Protein AF-A0A536VT59-F1 (afdb_monomer_lite)

Foldseek 3Di:
DDDDDDDDDDDPPDDDDDDDPVVVVVVVVVVVVVVVVVVVVVVVVVVVVVVVVVVVVVVVVVVVVVVVVVVVVVCPLPPDPDDLVVADADPDDQQPPDPDPVSVSNCSVPPDDDDDPPDDDRPPPD

Sequence (126 aa):
MTAHPPLRTPMRLRAPRGFTLIELMVGITLGLIVLAVVTTAFVNVSSNRRDMERTGRQIENGRFAMQLLADDIVNTGYFGEFDPRDVGPPATKPDPCSTTVADMKNMVMMHVQGYAAGSVKPSCIS

Structure (mmCIF, N/CA/C/O backbone):
data_AF-A0A536VT59-F1
#
_entry.id   AF-A0A536VT59-F1
#
loop_
_atom_site.group_PDB
_atom_site.id
_atom_site.type_symbol
_atom_site.label_atom_id
_atom_site.label_alt_id
_atom_site.label_comp_id
_atom_site.label_asym_id
_atom_site.label_entity_id
_atom_site.label_seq_id
_atom_site.pdbx_PDB_ins_code
_atom_site.Cartn_x
_atom_site.Cartn_y
_atom_site.Cartn_z
_atom_site.occupancy
_atom_site.B_iso_or_equiv
_atom_site.auth_seq_id
_atom_site.auth_comp_id
_atom_site.auth_asym_id
_atom_site.auth_atom_id
_atom_site.pdbx_PDB_model_num
ATOM 1 N N . MET A 1 1 ? -33.537 50.526 73.710 1.00 48.72 1 MET A N 1
ATOM 2 C CA . MET A 1 1 ? -33.021 49.812 72.521 1.00 48.72 1 MET A CA 1
ATOM 3 C C . MET A 1 1 ? -32.498 48.455 72.973 1.00 48.72 1 MET A C 1
ATOM 5 O O . MET A 1 1 ? -31.367 48.370 73.422 1.00 48.72 1 MET A O 1
ATOM 9 N N . THR A 1 2 ? -33.330 47.414 72.949 1.00 57.44 2 THR A N 1
ATOM 10 C CA . THR A 1 2 ? -32.932 46.042 73.314 1.00 57.44 2 THR A CA 1
ATOM 11 C C . THR A 1 2 ? -33.170 45.152 72.102 1.00 57.44 2 THR A C 1
ATOM 13 O O . THR A 1 2 ? -34.314 44.873 71.753 1.00 57.44 2 THR A O 1
ATOM 16 N N . ALA A 1 3 ? -32.094 44.778 71.412 1.00 62.69 3 ALA A N 1
ATOM 17 C CA . ALA A 1 3 ? -32.144 43.863 70.279 1.00 62.69 3 ALA A CA 1
ATOM 18 C C . ALA A 1 3 ? -32.297 42.418 70.785 1.00 62.69 3 ALA A C 1
ATOM 20 O O . ALA A 1 3 ? -31.517 41.971 71.626 1.00 62.69 3 ALA A O 1
ATOM 21 N N . HIS A 1 4 ? -33.298 41.691 70.284 1.00 66.12 4 HIS A N 1
ATOM 22 C CA . HIS A 1 4 ? -33.441 40.251 70.509 1.00 66.12 4 HIS A CA 1
ATOM 23 C C . HIS A 1 4 ? -32.577 39.457 69.514 1.00 66.12 4 HIS A C 1
ATOM 25 O O . HIS A 1 4 ? -32.559 39.795 68.329 1.00 66.12 4 HIS A O 1
ATOM 31 N N . PRO A 1 5 ? -31.876 38.397 69.958 1.00 76.44 5 PRO A N 1
ATOM 32 C CA . PRO A 1 5 ? -31.089 37.551 69.069 1.00 76.44 5 PRO A CA 1
ATOM 33 C C . PRO A 1 5 ? -31.994 36.588 68.274 1.00 76.44 5 PRO A C 1
ATOM 35 O O . PRO A 1 5 ? -33.002 36.118 68.808 1.00 76.44 5 PRO A O 1
ATOM 38 N N . PRO A 1 6 ? -31.648 36.237 67.020 1.00 72.31 6 PRO A N 1
ATOM 39 C CA . PRO A 1 6 ? -32.381 35.225 66.271 1.00 72.31 6 PRO A CA 1
ATOM 40 C C . PRO A 1 6 ? -32.041 33.819 66.785 1.00 72.31 6 PRO A C 1
ATOM 42 O O . PRO A 1 6 ? -30.875 33.429 66.880 1.00 72.31 6 PRO A O 1
ATOM 45 N N . LEU A 1 7 ? -33.076 33.034 67.083 1.00 75.81 7 LEU A N 1
ATOM 46 C CA . LEU A 1 7 ? -32.963 31.612 67.403 1.00 75.81 7 LEU A CA 1
ATOM 47 C C . LEU A 1 7 ? -32.463 30.844 66.170 1.00 75.81 7 LEU A C 1
ATOM 49 O O . LEU A 1 7 ? -33.178 30.691 65.181 1.00 75.81 7 LEU A O 1
ATOM 53 N N . ARG A 1 8 ? -31.229 30.333 66.233 1.00 72.69 8 ARG A N 1
ATOM 54 C CA . ARG A 1 8 ? -30.709 29.357 65.268 1.00 72.69 8 ARG A CA 1
ATOM 55 C C . ARG A 1 8 ? -31.399 28.015 65.496 1.00 72.69 8 ARG A C 1
ATOM 57 O O . ARG A 1 8 ? -31.088 27.303 66.447 1.00 72.69 8 ARG A O 1
ATOM 64 N N . THR A 1 9 ? -32.311 27.650 64.603 1.00 76.25 9 THR A N 1
ATOM 65 C CA . THR A 1 9 ? -32.852 26.291 64.531 1.00 76.25 9 THR A CA 1
ATOM 66 C C . THR A 1 9 ? -31.735 25.298 64.196 1.00 76.25 9 THR A C 1
ATOM 68 O O . THR A 1 9 ? -31.026 25.499 63.205 1.00 76.25 9 THR A O 1
ATOM 71 N N . PRO A 1 10 ? -31.559 24.220 64.981 1.00 71.69 10 PRO A N 1
ATOM 72 C CA . PRO A 1 10 ? -30.556 23.210 64.690 1.00 71.69 10 PRO A CA 1
ATOM 73 C C . PRO A 1 10 ? -30.956 22.449 63.425 1.00 71.69 10 PRO A C 1
ATOM 75 O O . PRO A 1 10 ? -31.997 21.793 63.366 1.00 71.69 10 PRO A O 1
ATOM 78 N N . MET A 1 11 ? -30.110 22.524 62.402 1.00 75.44 11 MET A N 1
ATOM 79 C CA . MET A 1 11 ? -30.238 21.696 61.211 1.00 75.44 11 MET A CA 1
ATOM 80 C C . MET A 1 11 ? -29.933 20.252 61.632 1.00 75.44 11 MET A C 1
ATOM 82 O O . MET A 1 11 ? -28.785 19.904 61.904 1.00 75.44 11 MET A O 1
ATOM 86 N N . ARG A 1 12 ? -30.967 19.412 61.769 1.00 73.94 12 ARG A N 1
ATOM 87 C CA . ARG A 1 12 ? -30.793 17.973 62.009 1.00 73.94 12 ARG A CA 1
ATOM 88 C C . ARG A 1 12 ? -30.088 17.374 60.794 1.00 73.94 12 ARG A C 1
ATOM 90 O O . ARG A 1 12 ? -30.727 17.088 59.785 1.00 73.94 12 ARG A O 1
ATOM 97 N N . LEU A 1 13 ? -28.782 17.161 60.904 1.00 72.81 13 LEU A N 1
ATOM 98 C CA . LEU A 1 13 ? -28.045 16.314 59.976 1.00 72.81 13 LEU A CA 1
ATOM 99 C C . LEU A 1 13 ? -28.583 14.890 60.139 1.00 72.81 13 LEU A C 1
ATOM 101 O O . LEU A 1 13 ? -28.359 14.225 61.151 1.00 72.81 13 LEU A O 1
ATOM 105 N N . ARG A 1 14 ? -29.390 14.452 59.172 1.00 78.44 14 ARG A N 1
ATOM 106 C CA . ARG A 1 14 ? -29.867 13.071 59.101 1.00 78.44 14 ARG A CA 1
ATOM 107 C C . ARG A 1 14 ? -28.659 12.183 58.822 1.00 78.44 14 ARG A C 1
ATOM 109 O O . ARG A 1 14 ? -27.968 12.393 57.829 1.00 78.44 14 ARG A O 1
ATOM 116 N N . ALA A 1 15 ? -28.426 11.197 59.685 1.00 79.00 15 ALA A N 1
ATOM 117 C CA . ALA A 1 15 ? -27.431 10.170 59.417 1.00 79.00 15 ALA A CA 1
ATOM 118 C C . ALA A 1 15 ? -27.789 9.444 58.103 1.00 79.00 15 ALA A C 1
ATOM 120 O O . ALA A 1 15 ? -28.975 9.146 57.890 1.00 79.00 15 ALA A O 1
ATOM 121 N N . PRO A 1 16 ? -26.809 9.170 57.224 1.00 77.69 16 PRO A N 1
ATOM 122 C CA . PRO A 1 16 ? -27.041 8.388 56.017 1.00 77.69 16 PRO A CA 1
ATOM 123 C C . PRO A 1 16 ? -27.639 7.029 56.387 1.00 77.69 16 PRO A C 1
ATOM 125 O O . PRO A 1 16 ? -27.163 6.363 57.308 1.00 77.69 16 PRO A O 1
ATOM 128 N N . ARG A 1 17 ? -28.704 6.619 55.693 1.00 80.75 17 ARG A N 1
ATOM 129 C CA . ARG A 1 17 ? -29.232 5.254 55.823 1.00 80.75 17 ARG A CA 1
ATOM 130 C C . ARG A 1 17 ? -28.311 4.317 55.035 1.00 80.75 17 ARG A C 1
ATOM 132 O O . ARG A 1 17 ? -27.795 4.715 53.995 1.00 80.75 17 ARG A O 1
ATOM 139 N N . GLY A 1 18 ? -28.088 3.105 55.545 1.00 82.50 18 GLY A N 1
ATOM 140 C CA . GLY A 1 18 ? -27.326 2.078 54.830 1.00 82.50 18 GLY A CA 1
ATOM 141 C C . GLY A 1 18 ? -28.015 1.653 53.529 1.00 82.50 18 GLY A C 1
ATOM 142 O O . GLY A 1 18 ? -29.228 1.810 53.394 1.00 82.50 18 GLY A O 1
ATOM 143 N N . PHE A 1 19 ? -27.236 1.117 52.591 1.00 85.00 19 PHE A N 1
ATOM 144 C CA . PHE A 1 19 ? -27.734 0.612 51.312 1.00 85.00 19 PHE A CA 1
ATOM 145 C C . PHE A 1 19 ? -28.375 -0.763 51.459 1.00 85.00 19 PHE A C 1
ATOM 147 O O . PHE A 1 19 ? -27.949 -1.592 52.266 1.00 85.00 19 PHE A O 1
ATOM 154 N N . THR A 1 20 ? -29.384 -1.019 50.637 1.00 91.88 20 THR A N 1
ATOM 155 C CA . THR A 1 20 ? -29.968 -2.352 50.505 1.00 91.88 20 THR A CA 1
ATOM 156 C C . THR A 1 20 ? -29.080 -3.252 49.638 1.00 91.88 20 THR A C 1
ATOM 158 O O . THR A 1 20 ? -28.349 -2.786 48.763 1.00 91.88 20 THR A O 1
ATOM 161 N N . LEU A 1 21 ? -29.160 -4.570 49.848 1.00 94.06 21 LEU A N 1
ATOM 162 C CA . LEU A 1 21 ? -28.428 -5.553 49.036 1.00 94.06 21 LEU A CA 1
ATOM 163 C C . LEU A 1 21 ? -28.803 -5.416 47.547 1.00 94.06 21 LEU A C 1
ATOM 165 O O . LEU A 1 21 ? -27.937 -5.461 46.678 1.00 94.06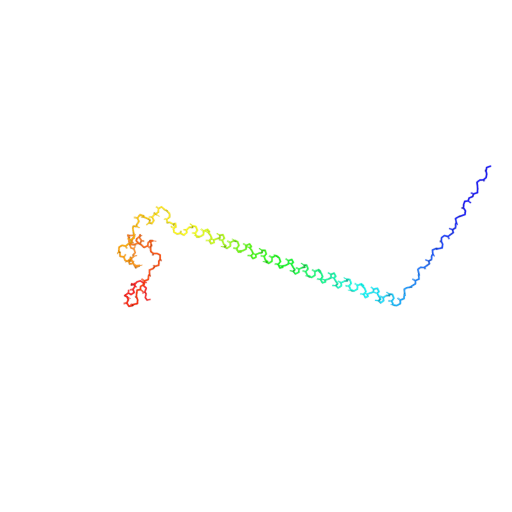 21 LEU A O 1
ATOM 169 N N . ILE A 1 22 ? -30.081 -5.141 47.262 1.00 95.25 22 ILE A N 1
ATOM 170 C CA . ILE A 1 22 ? -30.579 -4.927 45.900 1.00 95.25 22 ILE A CA 1
ATOM 171 C C . ILE A 1 22 ? -30.032 -3.642 45.258 1.00 95.25 22 ILE A C 1
ATOM 173 O O . ILE A 1 22 ? -29.655 -3.682 44.090 1.00 95.25 22 ILE A O 1
ATOM 177 N N . GLU A 1 23 ? -29.899 -2.531 45.995 1.00 94.94 23 GLU A N 1
ATOM 178 C CA . GLU A 1 23 ? -29.259 -1.310 45.471 1.00 94.94 23 GLU A CA 1
ATOM 179 C C . GLU A 1 23 ? -27.800 -1.556 45.088 1.00 94.94 23 GLU A C 1
ATOM 181 O O . GLU A 1 23 ? -27.347 -1.071 44.053 1.00 94.94 23 GLU A O 1
ATOM 186 N N . LEU A 1 24 ? -27.072 -2.350 45.879 1.00 94.12 24 LEU A N 1
ATOM 187 C CA . LEU A 1 24 ? -25.683 -2.690 45.578 1.00 94.12 24 LEU A CA 1
ATOM 188 C C . LEU A 1 24 ? -25.568 -3.597 44.342 1.00 94.12 24 LEU A C 1
ATOM 190 O O . LEU A 1 24 ? -24.704 -3.373 43.495 1.00 94.12 24 LEU A O 1
ATOM 194 N N . MET A 1 25 ? -26.466 -4.574 44.188 1.00 96.88 25 MET A N 1
ATOM 195 C CA . MET A 1 25 ? -26.513 -5.421 42.988 1.00 96.88 25 MET A CA 1
ATOM 196 C C . MET A 1 25 ? -26.812 -4.598 41.730 1.00 96.88 25 MET A C 1
ATOM 198 O O . MET A 1 25 ? -26.120 -4.734 40.719 1.00 96.88 25 MET A O 1
ATOM 202 N N . VAL A 1 26 ? -27.805 -3.706 41.791 1.00 96.56 26 VAL A N 1
ATOM 203 C CA . VAL A 1 26 ? -28.154 -2.828 40.664 1.00 96.56 26 VAL A CA 1
ATOM 204 C C . VAL A 1 26 ? -27.014 -1.847 40.359 1.00 96.56 26 VAL A C 1
ATOM 206 O O . VAL A 1 26 ? -26.662 -1.653 39.199 1.00 96.56 26 VAL A O 1
ATOM 209 N N . GLY A 1 27 ? -26.362 -1.285 41.379 1.00 97.19 27 GLY A N 1
ATOM 210 C CA . GLY A 1 27 ? -25.225 -0.381 41.196 1.00 97.19 27 GLY A CA 1
ATOM 211 C C . GLY A 1 27 ? -24.033 -1.044 40.498 1.00 97.19 27 GLY A C 1
ATOM 212 O O . GLY A 1 27 ? -23.501 -0.496 39.532 1.00 97.19 27 GLY A O 1
ATOM 213 N N . ILE A 1 28 ? -23.640 -2.246 40.936 1.00 97.00 28 ILE A N 1
ATOM 214 C CA . ILE A 1 28 ? -22.522 -2.986 40.327 1.00 97.00 28 ILE A CA 1
ATOM 215 C C . ILE A 1 28 ? -22.864 -3.409 38.899 1.00 97.00 28 ILE A C 1
ATOM 217 O O . ILE A 1 28 ? -22.033 -3.265 38.005 1.00 97.00 28 ILE A O 1
ATOM 221 N N . THR A 1 29 ? -24.080 -3.903 38.660 1.00 97.75 29 THR A N 1
ATOM 222 C CA . THR A 1 29 ? -24.493 -4.330 37.313 1.00 97.75 29 THR A CA 1
ATOM 223 C C . THR A 1 29 ? -24.483 -3.166 36.323 1.00 97.75 29 THR A C 1
ATOM 225 O O . THR A 1 29 ? -23.902 -3.302 35.248 1.00 97.75 29 THR A O 1
ATOM 228 N N . LEU A 1 30 ? -25.015 -1.997 36.695 1.00 98.12 30 LEU A N 1
ATOM 229 C CA . LEU A 1 30 ? -24.937 -0.793 35.860 1.00 98.12 30 LEU A CA 1
ATOM 230 C C . LEU A 1 30 ? -23.490 -0.330 35.646 1.00 98.12 30 LEU A C 1
ATOM 232 O O . LEU A 1 30 ? -23.117 0.012 34.524 1.00 98.12 30 LEU A O 1
ATOM 236 N N . GLY A 1 31 ? -22.655 -0.375 36.689 1.00 98.31 31 GLY A N 1
ATOM 237 C CA . GLY A 1 31 ? -21.231 -0.052 36.582 1.00 98.31 31 GLY A CA 1
ATOM 238 C C . GLY A 1 31 ? -20.491 -0.956 35.591 1.00 98.31 31 GLY A C 1
ATOM 239 O O . GLY A 1 31 ? -19.735 -0.466 34.752 1.00 98.31 31 GLY A O 1
ATOM 240 N N . LEU A 1 32 ? -20.754 -2.265 35.630 1.00 98.31 32 LEU A N 1
ATOM 241 C CA . LEU A 1 32 ? -20.171 -3.233 34.699 1.00 98.31 32 LEU A CA 1
ATOM 242 C C . LEU A 1 32 ? -20.647 -3.018 33.260 1.00 98.31 32 LEU A C 1
ATOM 244 O O . LEU A 1 32 ? -19.840 -3.124 32.339 1.00 98.31 32 LEU A O 1
ATOM 248 N N . ILE A 1 33 ? -21.923 -2.675 33.056 1.00 98.50 33 ILE A N 1
ATOM 249 C CA . ILE A 1 33 ? -22.460 -2.363 31.723 1.00 98.50 33 ILE A CA 1
ATOM 250 C C . ILE A 1 33 ? -21.729 -1.158 31.124 1.00 98.50 33 ILE A C 1
ATOM 252 O O . ILE A 1 33 ? -21.253 -1.228 29.991 1.00 98.50 33 ILE A O 1
ATOM 256 N N . VAL A 1 34 ? -21.589 -0.069 31.885 1.00 98.56 34 VAL A N 1
ATOM 257 C CA . VAL A 1 34 ? -20.879 1.133 31.419 1.00 98.56 34 VAL A CA 1
ATOM 258 C C . VAL A 1 34 ? -19.420 0.812 31.097 1.00 98.56 34 VAL A C 1
ATOM 260 O O . VAL A 1 34 ? -18.929 1.201 30.036 1.00 98.56 34 VAL A O 1
ATOM 263 N N . LEU A 1 35 ? -18.739 0.063 31.970 1.00 98.50 35 LEU A N 1
ATOM 264 C CA . LEU A 1 35 ? -17.359 -0.356 31.738 1.00 98.50 35 LEU A CA 1
ATOM 265 C C . LEU A 1 35 ? -17.236 -1.162 30.436 1.00 98.50 35 LEU A C 1
ATOM 267 O O . LEU A 1 35 ? -16.386 -0.852 29.607 1.00 98.50 35 LEU A O 1
ATOM 271 N N . ALA A 1 36 ? -18.117 -2.143 30.219 1.00 98.38 36 ALA A N 1
ATOM 272 C CA . ALA A 1 36 ? -18.108 -2.978 29.021 1.00 98.38 36 ALA A CA 1
ATOM 273 C C . ALA A 1 36 ? -18.267 -2.152 27.732 1.00 98.38 36 ALA A C 1
ATOM 275 O O . ALA A 1 36 ? -17.545 -2.380 26.756 1.00 98.38 36 ALA A O 1
ATOM 276 N N . VAL A 1 37 ? -19.160 -1.157 27.738 1.00 98.50 37 VAL A N 1
ATOM 277 C CA . VAL A 1 37 ? -19.365 -0.242 26.602 1.00 98.50 37 VAL A CA 1
ATOM 278 C C . VAL A 1 37 ? -18.113 0.594 26.330 1.00 98.50 37 VAL A C 1
ATOM 280 O O . VAL A 1 37 ? -17.662 0.686 25.189 1.00 98.50 37 VAL A O 1
ATOM 283 N N . VAL A 1 38 ? -17.506 1.180 27.364 1.00 98.56 38 VAL A N 1
ATOM 284 C CA . VAL A 1 38 ? -16.305 2.013 27.190 1.00 98.56 38 VAL A CA 1
ATOM 285 C C . VAL A 1 38 ? -15.115 1.176 26.720 1.00 98.56 38 VAL A C 1
ATOM 287 O O . VAL A 1 38 ? -14.387 1.596 25.820 1.00 98.56 38 VAL A O 1
ATOM 290 N N . THR A 1 39 ? -14.924 -0.024 27.274 1.00 98.50 39 THR A N 1
ATOM 291 C CA . THR A 1 39 ? -13.838 -0.924 26.864 1.00 98.50 39 THR A CA 1
ATOM 292 C C . THR A 1 39 ? -13.986 -1.354 25.408 1.00 98.50 39 THR A C 1
ATOM 294 O O . THR A 1 39 ? -13.015 -1.285 24.656 1.00 98.50 39 THR A O 1
ATOM 297 N N . THR A 1 40 ? -15.185 -1.752 24.978 1.00 98.06 40 THR A N 1
ATOM 298 C CA . THR A 1 40 ? -15.427 -2.129 23.575 1.00 98.06 40 THR A CA 1
ATOM 299 C C . THR A 1 40 ? -15.225 -0.949 22.628 1.00 98.06 40 THR A C 1
ATOM 301 O O . THR A 1 40 ? -14.534 -1.094 21.619 1.00 98.06 40 THR A O 1
ATOM 304 N N . ALA A 1 41 ? -15.724 0.240 22.975 1.00 98.31 41 ALA A N 1
ATOM 305 C CA . ALA A 1 41 ? -15.466 1.453 22.204 1.00 98.31 41 ALA A CA 1
ATOM 306 C C . ALA A 1 41 ? -13.961 1.753 22.089 1.00 98.31 41 ALA A C 1
ATOM 308 O O . ALA A 1 41 ? -13.466 2.030 20.997 1.00 98.31 41 ALA A O 1
ATOM 309 N N . PHE A 1 42 ? -13.212 1.640 23.189 1.00 98.31 42 PHE A N 1
ATOM 310 C CA . PHE A 1 42 ? -11.766 1.856 23.194 1.00 98.31 42 PHE A CA 1
ATOM 311 C C . PHE A 1 42 ? -11.023 0.856 22.298 1.00 98.31 42 PHE A C 1
ATOM 313 O O . PHE A 1 42 ? -10.164 1.260 21.512 1.00 98.31 42 PHE A O 1
ATOM 320 N N . VAL A 1 43 ? -11.369 -0.434 22.375 1.00 98.50 43 VAL A N 1
ATOM 321 C CA . VAL A 1 43 ? -10.779 -1.476 21.519 1.00 98.50 43 VAL A CA 1
ATOM 322 C C . VAL A 1 43 ? -11.054 -1.182 20.044 1.00 98.50 43 VAL A C 1
ATO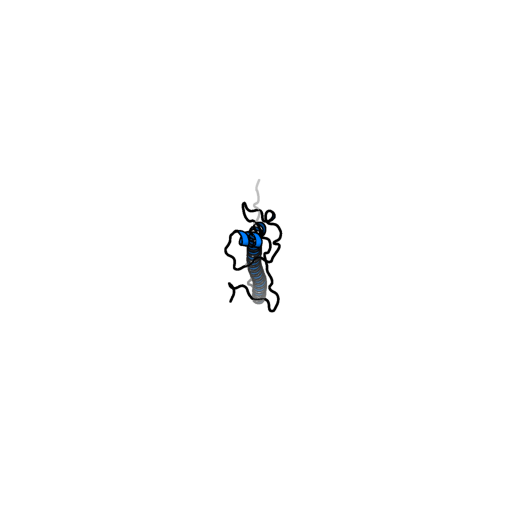M 324 O O . VAL A 1 43 ? -10.121 -1.222 19.245 1.00 98.50 43 VAL A O 1
ATOM 327 N N . ASN A 1 44 ? -12.287 -0.800 19.699 1.00 98.31 44 ASN A N 1
ATOM 328 C CA . ASN A 1 44 ? -12.672 -0.450 18.328 1.00 98.31 44 ASN A CA 1
ATOM 329 C C . ASN A 1 44 ? -11.920 0.780 17.803 1.00 98.31 44 ASN A C 1
ATOM 331 O O . ASN A 1 44 ? -11.473 0.809 16.659 1.00 98.31 44 ASN A O 1
ATOM 335 N N . VAL A 1 45 ? -11.741 1.807 18.636 1.00 98.06 45 VAL A N 1
ATOM 336 C CA . VAL A 1 45 ? -10.945 2.983 18.261 1.00 98.06 45 VAL A CA 1
ATOM 337 C C . VAL A 1 45 ? -9.476 2.602 18.077 1.00 98.06 45 VAL A C 1
ATOM 339 O O . VAL A 1 45 ? -8.831 3.076 17.142 1.00 98.06 45 VAL A O 1
ATOM 342 N N . SER A 1 46 ? -8.936 1.742 18.942 1.00 97.94 46 SER A N 1
ATOM 343 C CA . SER A 1 46 ? -7.550 1.280 18.849 1.00 97.94 46 SER A CA 1
ATOM 344 C C . SER A 1 46 ? -7.295 0.470 17.576 1.00 97.94 46 SER A C 1
ATOM 346 O O . SER A 1 46 ? -6.302 0.723 16.891 1.00 97.94 46 SER A O 1
ATOM 348 N N . SER A 1 47 ? -8.187 -0.461 17.222 1.00 97.94 47 SER A N 1
ATOM 349 C CA . SER A 1 47 ? -8.074 -1.231 15.979 1.00 97.94 47 SER A CA 1
ATOM 350 C C . SER A 1 47 ? -8.196 -0.329 14.755 1.00 97.94 47 SER A C 1
ATOM 352 O O . SER A 1 47 ? -7.315 -0.362 13.900 1.00 97.94 47 SER A O 1
ATOM 354 N N . ASN A 1 48 ? -9.191 0.562 14.728 1.00 97.94 48 ASN A N 1
ATOM 355 C CA . ASN A 1 48 ? -9.382 1.490 13.618 1.00 97.94 48 ASN A CA 1
ATOM 356 C C . ASN A 1 48 ? -8.149 2.381 13.396 1.00 97.94 48 ASN A C 1
ATOM 358 O O . ASN A 1 48 ? -7.700 2.545 12.267 1.00 97.94 48 ASN A O 1
ATOM 362 N N . ARG A 1 49 ? -7.531 2.900 14.469 1.00 97.56 49 ARG A N 1
ATOM 363 C CA . ARG A 1 49 ? -6.278 3.671 14.363 1.00 97.56 49 ARG A CA 1
ATOM 364 C C . ARG A 1 49 ? -5.151 2.858 13.722 1.00 97.56 49 ARG A C 1
ATOM 366 O O . ARG A 1 49 ? -4.480 3.357 12.823 1.00 97.56 49 ARG A O 1
ATOM 373 N N . ARG A 1 50 ? -4.971 1.597 14.135 1.00 97.81 50 ARG A N 1
ATOM 374 C CA . ARG A 1 50 ? -3.949 0.704 13.556 1.00 97.81 50 ARG A CA 1
ATOM 375 C C . ARG A 1 50 ? -4.200 0.436 12.074 1.00 97.81 50 ARG A C 1
ATOM 377 O O . ARG A 1 50 ? -3.248 0.380 11.297 1.00 97.81 50 ARG A O 1
ATOM 384 N N . ASP A 1 51 ? -5.455 0.275 11.678 1.00 97.81 51 ASP A N 1
ATOM 385 C CA . ASP A 1 51 ? -5.814 0.025 10.283 1.00 97.81 51 ASP A CA 1
ATOM 386 C C . ASP A 1 51 ? -5.659 1.280 9.416 1.00 97.81 51 ASP A C 1
ATOM 388 O O . ASP A 1 51 ? -5.152 1.188 8.295 1.00 97.81 51 ASP A O 1
ATOM 392 N N . MET A 1 52 ? -5.963 2.466 9.955 1.00 97.88 52 MET A N 1
ATOM 393 C CA . MET A 1 52 ? -5.667 3.738 9.286 1.00 97.88 52 MET A CA 1
ATOM 394 C C . MET A 1 52 ? -4.162 3.941 9.082 1.00 97.88 52 MET A C 1
ATOM 396 O O . MET A 1 52 ? -3.747 4.314 7.989 1.00 97.88 52 MET A O 1
ATOM 400 N N . GLU A 1 53 ? -3.324 3.638 10.077 1.00 98.06 53 GLU A N 1
ATOM 401 C CA . GLU A 1 53 ? -1.864 3.705 9.925 1.00 98.06 53 GLU A CA 1
ATOM 402 C C . GLU A 1 53 ? -1.340 2.719 8.873 1.00 98.06 53 GLU A C 1
ATOM 404 O O . GLU A 1 53 ? -0.480 3.067 8.062 1.00 98.06 53 GLU A O 1
ATOM 409 N N . ARG A 1 54 ? -1.849 1.480 8.864 1.00 97.75 54 ARG A N 1
ATOM 410 C CA . ARG A 1 54 ? -1.485 0.473 7.853 1.00 97.75 54 ARG A CA 1
ATOM 411 C C . ARG A 1 54 ? -1.855 0.937 6.450 1.00 97.75 54 ARG A C 1
ATOM 413 O O . ARG A 1 54 ? -1.017 0.858 5.555 1.00 97.75 54 ARG A O 1
ATOM 420 N N . THR A 1 55 ? -3.072 1.444 6.284 1.00 98.06 55 THR A N 1
ATOM 421 C CA . THR A 1 55 ? -3.571 1.969 5.007 1.00 98.06 55 THR A CA 1
ATOM 422 C C . THR A 1 55 ? -2.754 3.181 4.566 1.00 98.06 55 THR A C 1
ATOM 424 O O . THR A 1 55 ? -2.331 3.250 3.417 1.00 98.06 55 THR A O 1
ATOM 427 N N . GLY A 1 56 ? -2.440 4.096 5.488 1.00 98.00 56 GLY A N 1
ATOM 428 C CA . GLY A 1 56 ? -1.589 5.253 5.214 1.00 98.00 56 GLY A CA 1
ATOM 429 C C . GLY A 1 56 ? -0.198 4.852 4.718 1.00 98.00 56 GLY A C 1
ATOM 430 O O . GLY A 1 56 ? 0.263 5.371 3.705 1.00 98.00 56 GLY A O 1
ATOM 431 N N . ARG A 1 57 ? 0.438 3.860 5.359 1.00 97.62 57 ARG A N 1
ATOM 432 C CA . ARG A 1 57 ? 1.724 3.314 4.889 1.00 97.62 57 ARG A CA 1
ATOM 433 C C . ARG A 1 57 ? 1.620 2.670 3.506 1.00 97.62 57 ARG A C 1
ATOM 435 O O . ARG A 1 57 ? 2.528 2.829 2.701 1.00 97.62 57 ARG A O 1
ATOM 442 N N . GLN A 1 58 ? 0.537 1.950 3.219 1.00 97.69 58 GLN A N 1
ATOM 443 C CA . GLN A 1 58 ? 0.327 1.353 1.896 1.00 97.69 58 GLN A CA 1
ATOM 444 C C . GLN A 1 58 ? 0.172 2.414 0.804 1.00 97.69 58 GLN A C 1
ATOM 446 O O . GLN A 1 58 ? 0.768 2.268 -0.260 1.00 97.69 58 GLN A O 1
ATOM 451 N N . ILE A 1 59 ? -0.581 3.484 1.072 1.00 98.06 59 ILE A N 1
ATOM 452 C CA . ILE A 1 59 ? -0.756 4.596 0.131 1.00 98.06 59 ILE A CA 1
ATOM 453 C C . ILE A 1 59 ? 0.584 5.276 -0.144 1.00 98.06 59 ILE A C 1
ATOM 455 O O . ILE A 1 59 ? 0.923 5.484 -1.307 1.00 98.06 59 ILE A O 1
ATOM 459 N N . GLU A 1 60 ? 1.364 5.579 0.896 1.00 97.69 60 GLU A N 1
ATOM 460 C CA . GLU A 1 60 ? 2.654 6.246 0.708 1.00 97.69 60 GLU A CA 1
ATOM 461 C C . GLU A 1 60 ? 3.645 5.360 -0.052 1.00 97.69 60 GLU A C 1
ATOM 463 O O . GLU A 1 60 ? 4.268 5.816 -1.008 1.00 97.69 60 GLU A O 1
ATOM 468 N N . ASN A 1 61 ? 3.722 4.070 0.286 1.00 97.94 61 ASN A N 1
ATOM 469 C CA . ASN A 1 61 ? 4.560 3.118 -0.442 1.00 97.94 61 ASN A CA 1
ATOM 470 C C . ASN A 1 61 ? 4.125 2.972 -1.907 1.00 97.94 61 ASN A C 1
ATOM 472 O O . ASN A 1 61 ? 4.972 2.902 -2.793 1.00 97.94 61 ASN A O 1
ATOM 476 N N . GLY A 1 62 ? 2.816 2.938 -2.174 1.00 98.00 62 GLY A N 1
ATOM 477 C CA . GLY A 1 62 ? 2.280 2.887 -3.532 1.00 98.00 62 GLY A CA 1
ATOM 478 C C . GLY A 1 62 ? 2.629 4.144 -4.327 1.00 98.00 62 GLY A C 1
ATOM 479 O O . GLY A 1 62 ? 3.104 4.048 -5.455 1.00 98.00 62 GLY A O 1
ATOM 480 N N . ARG A 1 63 ? 2.467 5.325 -3.722 1.00 97.75 63 ARG A N 1
ATOM 481 C CA . ARG A 1 63 ? 2.822 6.608 -4.338 1.00 97.75 63 ARG A CA 1
ATOM 482 C C . ARG A 1 63 ? 4.319 6.693 -4.633 1.00 97.75 63 ARG A C 1
ATOM 484 O O . ARG A 1 63 ? 4.692 7.111 -5.723 1.00 97.75 63 ARG A O 1
ATOM 491 N N . PHE A 1 64 ? 5.154 6.244 -3.700 1.00 97.88 64 PHE A N 1
ATOM 492 C CA . PHE A 1 64 ? 6.602 6.177 -3.876 1.00 97.88 64 PHE A CA 1
ATOM 493 C C . PHE A 1 64 ? 7.002 5.220 -5.005 1.00 97.88 64 PHE A C 1
ATOM 495 O O . PHE A 1 64 ? 7.776 5.597 -5.880 1.00 97.88 64 PHE A O 1
ATOM 502 N N . ALA A 1 65 ? 6.436 4.010 -5.037 1.00 98.19 65 ALA A N 1
ATOM 503 C CA . ALA A 1 65 ? 6.702 3.047 -6.103 1.00 98.19 65 ALA A CA 1
ATOM 504 C C . ALA A 1 65 ? 6.290 3.593 -7.478 1.00 98.19 65 ALA A C 1
ATOM 506 O O . ALA A 1 65 ? 7.040 3.467 -8.440 1.00 98.19 65 ALA A O 1
ATOM 507 N N . MET A 1 66 ? 5.129 4.247 -7.568 1.00 98.00 66 MET A N 1
ATOM 508 C CA . MET A 1 66 ? 4.678 4.874 -8.811 1.00 98.00 66 MET A CA 1
ATOM 509 C C . MET A 1 66 ? 5.568 6.038 -9.237 1.00 98.00 66 MET A C 1
ATOM 511 O O . MET A 1 66 ? 5.804 6.195 -10.429 1.00 98.00 66 MET A O 1
ATOM 515 N N . GLN A 1 67 ? 6.069 6.839 -8.295 1.00 97.31 67 GLN A N 1
ATOM 516 C CA . GLN A 1 67 ? 7.011 7.912 -8.602 1.00 97.31 67 GLN A CA 1
ATOM 517 C C . GLN A 1 67 ? 8.319 7.352 -9.169 1.00 97.31 67 GLN A C 1
ATOM 519 O O . GLN A 1 67 ? 8.772 7.820 -10.205 1.00 97.31 67 GLN A O 1
ATOM 524 N N . LEU A 1 68 ? 8.867 6.305 -8.549 1.00 97.06 68 LEU A N 1
ATOM 525 C CA . LEU A 1 68 ? 10.074 5.644 -9.041 1.00 97.06 68 LEU A CA 1
ATOM 526 C C . LEU A 1 68 ? 9.880 5.091 -10.462 1.00 97.06 68 LEU A C 1
ATOM 528 O O . LEU A 1 68 ? 10.698 5.331 -11.342 1.00 97.06 68 LEU A O 1
ATOM 532 N N . LEU A 1 69 ? 8.758 4.406 -10.706 1.00 97.31 69 LEU A N 1
ATOM 533 C CA . LEU A 1 69 ? 8.425 3.906 -12.041 1.00 97.31 69 LEU A CA 1
ATOM 534 C C . LEU A 1 69 ? 8.228 5.038 -13.054 1.00 97.31 69 LEU A C 1
ATOM 536 O O . LEU A 1 69 ? 8.608 4.891 -14.211 1.00 97.31 69 LEU A O 1
ATOM 540 N N . ALA A 1 70 ? 7.617 6.152 -12.650 1.00 96.69 70 ALA A N 1
ATOM 541 C CA . ALA A 1 70 ? 7.432 7.305 -13.522 1.00 96.69 70 ALA A CA 1
ATOM 542 C C . ALA A 1 70 ? 8.778 7.929 -13.915 1.00 96.69 70 ALA A C 1
ATOM 544 O O . ALA A 1 70 ? 8.973 8.225 -15.093 1.00 96.69 70 ALA A O 1
ATOM 545 N N . ASP A 1 71 ? 9.703 8.069 -12.964 1.00 95.38 71 ASP A N 1
ATOM 546 C CA . ASP A 1 71 ? 11.052 8.582 -13.216 1.00 95.38 71 ASP A CA 1
ATOM 547 C C . ASP A 1 71 ? 11.815 7.679 -14.204 1.00 95.38 71 ASP A C 1
ATOM 549 O O . ASP A 1 71 ? 12.449 8.177 -15.137 1.00 95.38 71 ASP A O 1
ATOM 553 N N . ASP A 1 72 ? 11.689 6.355 -14.074 1.00 94.12 72 ASP A N 1
ATOM 554 C CA . ASP A 1 72 ? 12.272 5.404 -15.027 1.00 94.12 72 ASP A CA 1
ATOM 555 C C . ASP A 1 72 ? 11.618 5.518 -16.413 1.00 94.12 72 ASP A C 1
ATOM 557 O O . ASP A 1 72 ? 12.321 5.607 -17.420 1.00 94.12 72 ASP A O 1
ATOM 561 N N . ILE A 1 73 ? 10.279 5.567 -16.483 1.00 95.62 73 ILE A N 1
ATOM 562 C CA . ILE A 1 73 ? 9.516 5.667 -17.741 1.00 95.62 73 ILE A CA 1
ATOM 563 C C . ILE A 1 73 ? 9.865 6.945 -18.506 1.00 95.62 73 ILE A C 1
ATOM 565 O O . ILE A 1 73 ? 10.044 6.886 -19.721 1.00 95.62 73 ILE A O 1
ATOM 569 N N . VAL A 1 74 ? 9.992 8.088 -17.828 1.00 93.69 74 VAL A N 1
ATOM 570 C CA . VAL A 1 74 ? 10.362 9.362 -18.473 1.00 93.69 74 VAL A CA 1
ATOM 571 C C . VAL A 1 74 ? 11.735 9.275 -19.144 1.00 93.69 74 VAL A C 1
ATOM 573 O O . VAL A 1 74 ? 11.945 9.892 -20.186 1.00 93.69 74 VAL A O 1
ATOM 576 N N . ASN A 1 75 ? 12.641 8.468 -18.594 1.00 91.12 75 ASN A N 1
ATOM 577 C CA . ASN A 1 75 ? 13.967 8.240 -19.162 1.00 91.12 75 ASN A CA 1
ATOM 578 C C . ASN A 1 75 ? 14.005 7.089 -20.187 1.00 91.12 75 ASN A C 1
ATOM 580 O O . ASN A 1 75 ? 15.042 6.868 -20.817 1.00 91.12 75 ASN A O 1
ATOM 584 N N . THR A 1 76 ? 12.912 6.344 -20.392 1.00 90.25 76 THR A N 1
ATOM 585 C CA . THR A 1 76 ? 12.893 5.277 -21.405 1.00 90.25 76 THR A CA 1
ATOM 586 C C . THR A 1 76 ? 13.062 5.853 -22.809 1.00 90.25 76 THR A C 1
ATOM 588 O O . THR A 1 76 ? 12.404 6.814 -23.199 1.00 90.25 76 THR A O 1
ATOM 591 N N . GLY A 1 77 ? 13.979 5.266 -23.581 1.00 84.31 77 GLY A N 1
ATOM 592 C CA . GLY A 1 77 ? 14.309 5.754 -24.922 1.00 84.31 77 GLY A CA 1
ATOM 593 C C . GLY A 1 77 ? 15.146 7.039 -24.948 1.00 84.31 77 GLY A C 1
ATOM 594 O O . GLY A 1 77 ? 15.346 7.593 -26.027 1.00 84.31 77 GLY A O 1
ATOM 595 N N . TYR A 1 78 ? 15.654 7.512 -23.804 1.00 88.50 78 TYR A N 1
ATOM 596 C CA . TYR A 1 78 ? 16.654 8.576 -23.761 1.00 88.50 78 TYR A CA 1
ATOM 597 C C . TYR A 1 78 ? 18.057 7.996 -23.989 1.00 88.50 78 TYR A C 1
ATOM 599 O O . TYR A 1 78 ? 18.549 7.203 -23.188 1.00 88.50 78 TYR A O 1
ATOM 607 N N . PHE A 1 79 ? 18.720 8.407 -25.073 1.00 87.31 79 PHE A N 1
ATOM 608 C CA . PHE A 1 79 ? 20.058 7.927 -25.450 1.00 87.31 79 PHE A CA 1
ATOM 609 C C . PHE A 1 79 ? 21.165 8.982 -25.258 1.00 87.31 79 PHE A C 1
ATOM 611 O O . PHE A 1 79 ? 22.267 8.845 -25.792 1.00 87.31 79 PHE A O 1
ATOM 618 N N . GLY A 1 80 ? 20.903 10.031 -24.470 1.00 88.62 80 GLY A N 1
ATOM 619 C CA . GLY A 1 80 ? 21.852 11.125 -24.257 1.00 88.62 80 GLY A CA 1
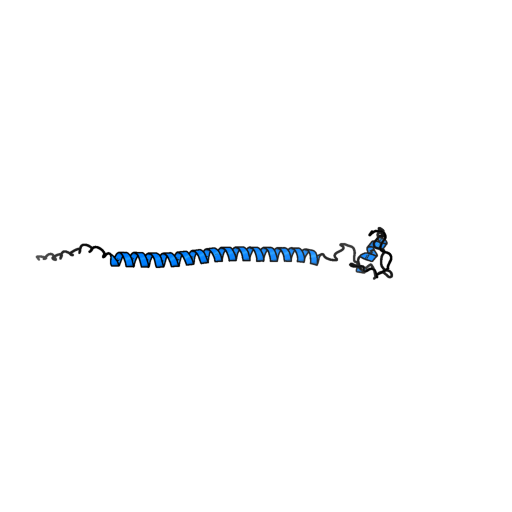ATOM 620 C C . GLY A 1 80 ? 21.987 12.009 -25.496 1.00 88.62 80 GLY A C 1
ATOM 621 O O . GLY A 1 80 ? 20.990 12.504 -26.006 1.00 88.62 80 GLY A O 1
ATOM 622 N N . GLU A 1 81 ? 23.219 12.194 -25.971 1.00 88.81 81 GLU A N 1
ATOM 623 C CA . GLU A 1 81 ? 23.538 13.002 -27.165 1.00 88.81 81 GLU A CA 1
ATOM 624 C C . GLU A 1 81 ? 23.135 12.318 -28.484 1.00 88.81 81 GLU A C 1
ATOM 626 O O . GLU A 1 81 ? 23.131 12.931 -29.546 1.00 88.81 81 GLU A O 1
ATOM 631 N N . PHE A 1 82 ? 22.829 11.022 -28.446 1.00 86.62 82 PHE A N 1
ATOM 632 C CA . PHE A 1 82 ? 22.448 10.272 -29.634 1.00 86.62 82 PHE A CA 1
ATOM 633 C C . PHE A 1 82 ? 20.946 10.418 -29.899 1.00 86.62 82 PHE A C 1
ATOM 635 O O . PHE A 1 82 ? 20.146 10.021 -29.054 1.00 86.62 82 PHE A O 1
ATOM 642 N N . ASP A 1 83 ? 20.562 10.928 -31.074 1.00 87.00 83 ASP A N 1
ATOM 643 C CA . ASP A 1 83 ? 19.173 10.896 -31.542 1.00 87.00 83 ASP A CA 1
ATOM 644 C C . ASP A 1 83 ? 18.941 9.633 -32.395 1.00 87.00 83 ASP A C 1
ATOM 646 O O . ASP A 1 83 ? 19.464 9.523 -33.506 1.00 87.00 83 ASP A O 1
ATOM 650 N N . PRO A 1 84 ? 18.130 8.662 -31.930 1.00 82.50 84 PRO A N 1
ATOM 651 C CA . PRO A 1 84 ? 17.727 7.501 -32.722 1.00 82.50 84 PRO A CA 1
ATOM 652 C C . PRO A 1 84 ? 17.135 7.838 -34.090 1.00 82.50 84 PRO A C 1
ATOM 654 O O . PRO A 1 84 ? 17.185 7.002 -34.988 1.00 82.50 84 PRO A O 1
ATOM 657 N N . ARG A 1 85 ? 16.566 9.040 -34.263 1.00 82.56 85 ARG A N 1
ATOM 658 C CA . ARG A 1 85 ? 16.011 9.506 -35.541 1.00 82.56 85 ARG A CA 1
ATOM 659 C C . ARG A 1 85 ? 17.075 9.747 -36.606 1.00 82.56 85 ARG A C 1
ATOM 661 O O . ARG A 1 85 ? 16.733 9.710 -37.787 1.00 82.56 85 ARG A O 1
ATOM 668 N N . ASP A 1 86 ? 18.332 9.940 -36.212 1.00 85.62 86 ASP A N 1
ATOM 669 C CA . ASP A 1 86 ? 19.455 10.035 -37.150 1.00 85.62 86 ASP A CA 1
ATOM 670 C C . ASP A 1 86 ? 19.722 8.697 -37.854 1.00 85.62 86 ASP A C 1
ATOM 672 O O . ASP A 1 86 ? 20.350 8.654 -38.915 1.00 85.62 86 ASP A O 1
ATOM 676 N N . VAL A 1 87 ? 19.230 7.592 -37.284 1.00 83.12 87 VAL A N 1
ATOM 677 C CA . VAL A 1 87 ? 19.301 6.260 -37.880 1.00 83.12 87 VAL A CA 1
ATOM 678 C C . VAL A 1 87 ? 17.929 5.906 -38.446 1.00 83.12 87 VAL A C 1
ATOM 680 O O . VAL A 1 87 ? 16.958 5.684 -37.723 1.00 83.12 87 VAL A O 1
ATOM 683 N N . GLY A 1 88 ? 17.831 5.872 -39.774 1.00 76.12 88 GLY A N 1
ATOM 684 C CA . GLY A 1 88 ? 16.612 5.445 -40.457 1.00 76.12 88 GLY A CA 1
ATOM 685 C C . GLY A 1 88 ? 16.219 4.000 -40.107 1.00 76.12 88 GLY A C 1
ATOM 686 O O . GLY A 1 88 ? 17.037 3.238 -39.584 1.00 76.12 88 GLY A O 1
ATOM 687 N N . PRO A 1 89 ? 14.975 3.584 -40.410 1.00 77.06 89 PRO A N 1
ATOM 688 C CA . PRO A 1 89 ? 14.558 2.202 -40.208 1.00 77.06 89 PRO A CA 1
ATOM 689 C C . PRO A 1 89 ? 15.512 1.260 -40.962 1.00 77.06 89 PRO A C 1
ATOM 691 O O . PRO A 1 89 ? 15.786 1.492 -42.145 1.00 77.06 89 PRO A O 1
ATOM 694 N N . PRO A 1 90 ? 16.035 0.208 -40.309 1.00 78.56 90 PRO A N 1
ATOM 695 C CA . PRO A 1 90 ? 17.028 -0.649 -40.933 1.00 78.56 90 PRO A CA 1
ATOM 696 C C . PRO A 1 90 ? 16.407 -1.405 -42.116 1.00 78.56 90 PRO A C 1
ATOM 698 O O . PRO A 1 90 ? 15.316 -1.967 -42.011 1.00 78.56 90 PRO A O 1
ATOM 701 N N . ALA A 1 91 ? 17.103 -1.413 -43.257 1.00 81.25 91 ALA A N 1
ATOM 702 C CA . ALA A 1 91 ? 16.631 -2.060 -44.488 1.00 81.25 91 ALA A CA 1
ATOM 703 C C . ALA A 1 91 ? 16.580 -3.595 -44.375 1.00 81.25 91 ALA A C 1
ATOM 705 O O . ALA A 1 91 ? 15.821 -4.259 -45.079 1.00 81.25 91 ALA A O 1
ATOM 706 N N . THR A 1 92 ? 17.383 -4.159 -43.476 1.00 84.12 92 THR A N 1
ATOM 707 C CA . THR A 1 92 ? 17.414 -5.578 -43.129 1.00 84.12 92 THR A CA 1
ATOM 708 C C . THR A 1 92 ? 17.370 -5.721 -41.615 1.00 84.12 92 THR A C 1
ATOM 710 O O . THR A 1 92 ? 17.799 -4.831 -40.884 1.00 84.12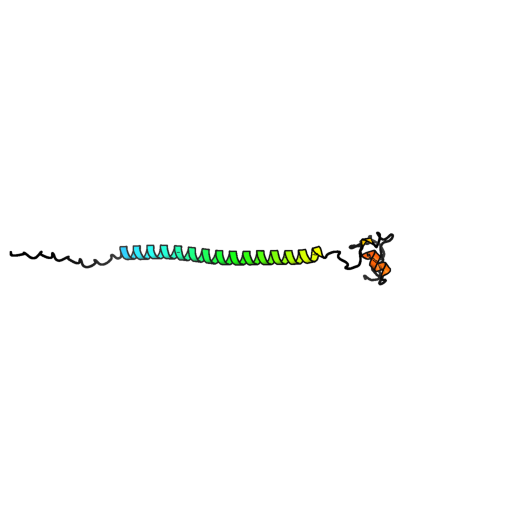 92 THR A O 1
ATOM 713 N N . LYS A 1 93 ? 16.851 -6.849 -41.123 1.00 82.69 93 LYS A N 1
ATOM 714 C CA . LYS A 1 93 ? 16.879 -7.158 -39.692 1.00 82.69 93 LYS A CA 1
ATOM 715 C C . LYS A 1 93 ? 18.341 -7.138 -39.197 1.00 82.69 93 LYS A C 1
ATOM 717 O O . LYS A 1 93 ? 19.130 -7.920 -39.732 1.00 82.69 93 LYS A O 1
ATOM 722 N N . PRO A 1 94 ? 18.704 -6.282 -38.221 1.00 84.50 94 PRO A N 1
ATOM 723 C CA . PRO A 1 94 ? 20.064 -6.240 -37.690 1.00 84.50 94 PRO A CA 1
ATOM 724 C C . PRO A 1 94 ? 20.447 -7.577 -37.049 1.00 84.50 94 PRO A C 1
ATOM 726 O O . PRO A 1 94 ? 19.627 -8.179 -36.354 1.00 84.50 94 PRO A O 1
ATOM 729 N N . ASP A 1 95 ? 21.681 -8.033 -37.261 1.00 84.44 95 ASP A N 1
ATOM 730 C CA . ASP A 1 95 ? 22.201 -9.244 -36.618 1.00 84.44 95 ASP A CA 1
ATOM 731 C C . ASP A 1 95 ? 22.417 -8.992 -35.114 1.00 84.44 95 ASP A C 1
ATOM 733 O O . ASP A 1 95 ? 23.326 -8.237 -34.768 1.00 84.44 95 ASP A O 1
ATOM 737 N N . PRO A 1 96 ? 21.646 -9.616 -34.200 1.00 85.75 96 PRO A N 1
ATOM 738 C CA . PRO A 1 96 ? 21.762 -9.361 -32.763 1.00 85.75 96 PRO A CA 1
ATOM 739 C C . PRO A 1 96 ? 23.081 -9.859 -32.158 1.00 85.75 96 PRO A C 1
ATOM 741 O O . PRO A 1 96 ? 23.361 -9.559 -31.001 1.00 85.75 96 PRO A O 1
ATOM 744 N N . CYS A 1 97 ? 23.865 -10.646 -32.899 1.00 87.31 97 CYS A N 1
ATOM 745 C CA . CYS A 1 97 ? 25.158 -11.145 -32.449 1.00 87.31 97 CYS A CA 1
ATOM 746 C C . CYS A 1 97 ? 26.326 -10.250 -32.876 1.00 87.31 97 CYS A C 1
ATOM 748 O O . CYS A 1 97 ? 27.463 -10.506 -32.471 1.00 87.31 97 CYS A O 1
ATOM 750 N N . SER A 1 98 ? 26.073 -9.210 -33.677 1.00 89.00 98 SER A N 1
ATOM 751 C CA . SER A 1 98 ? 27.112 -8.267 -34.072 1.00 89.00 98 SER A CA 1
ATOM 752 C C . SER A 1 98 ? 27.512 -7.368 -32.904 1.00 89.00 98 SER A C 1
ATOM 754 O O . SER A 1 98 ? 26.673 -6.796 -32.210 1.00 89.00 98 SER A O 1
ATOM 756 N N . THR A 1 99 ? 28.820 -7.212 -32.708 1.00 89.75 99 THR A N 1
ATOM 757 C CA . THR A 1 99 ? 29.414 -6.312 -31.710 1.00 89.75 99 THR A CA 1
ATOM 758 C C . THR A 1 99 ? 29.919 -5.007 -32.325 1.00 89.75 99 THR A C 1
ATOM 760 O O . THR A 1 99 ? 30.577 -4.212 -31.650 1.00 89.75 99 THR A O 1
ATOM 763 N N . THR A 1 100 ? 29.647 -4.763 -33.613 1.00 90.25 100 THR A N 1
ATOM 764 C CA . THR A 1 100 ? 30.079 -3.527 -34.269 1.00 90.25 100 THR A CA 1
ATOM 765 C C . THR A 1 100 ? 29.169 -2.359 -33.886 1.00 90.25 100 THR A C 1
ATOM 767 O O . THR A 1 100 ? 27.946 -2.481 -33.817 1.00 90.25 100 THR A O 1
ATOM 770 N N . VAL A 1 101 ? 29.762 -1.179 -33.685 1.00 86.25 101 VAL A N 1
ATOM 771 C CA . VAL A 1 101 ? 29.009 0.039 -33.335 1.00 86.25 101 VAL A CA 1
ATOM 772 C C . VAL A 1 101 ? 28.035 0.443 -34.451 1.00 86.25 101 VAL A C 1
ATOM 774 O O . VAL A 1 101 ? 26.973 0.994 -34.168 1.00 86.25 101 VAL A O 1
ATOM 777 N N . ALA A 1 102 ? 28.371 0.164 -35.716 1.00 83.50 102 ALA A N 1
ATOM 778 C CA . ALA A 1 102 ? 27.497 0.442 -36.855 1.00 83.50 102 ALA A CA 1
ATOM 779 C C . ALA A 1 102 ? 26.208 -0.394 -36.801 1.00 83.50 102 ALA A C 1
ATOM 781 O O . ALA A 1 102 ? 25.120 0.154 -36.973 1.00 83.50 102 ALA A O 1
ATOM 782 N N . ASP A 1 103 ? 26.314 -1.687 -36.485 1.00 84.88 103 ASP A N 1
ATOM 783 C CA . ASP A 1 103 ? 25.148 -2.565 -36.372 1.00 84.88 103 ASP A CA 1
ATOM 784 C C . ASP A 1 103 ? 24.341 -2.274 -35.104 1.00 84.88 103 ASP A C 1
ATOM 786 O O . ASP A 1 103 ? 23.112 -2.242 -35.160 1.00 84.88 103 ASP A O 1
ATOM 790 N N . MET A 1 104 ? 25.004 -1.968 -33.982 1.00 83.88 104 MET A N 1
ATOM 791 C CA . MET A 1 104 ? 24.326 -1.579 -32.738 1.00 83.88 104 MET A CA 1
ATOM 792 C C . MET A 1 104 ? 23.466 -0.317 -32.903 1.00 83.88 104 MET A C 1
ATOM 794 O O . MET A 1 104 ? 22.366 -0.254 -32.356 1.00 83.88 104 MET A O 1
ATOM 798 N N . LYS A 1 105 ? 23.912 0.672 -33.694 1.00 84.31 105 LYS A N 1
ATOM 799 C CA . LYS A 1 105 ? 23.105 1.870 -34.002 1.00 84.31 105 LYS A CA 1
ATOM 800 C C . LYS A 1 105 ? 21.800 1.519 -34.718 1.00 84.31 105 LYS A C 1
ATOM 802 O O . LYS A 1 105 ? 20.759 2.083 -34.395 1.00 84.31 105 LYS A O 1
ATOM 807 N N . ASN A 1 106 ? 21.835 0.550 -35.631 1.00 85.31 106 ASN A N 1
ATOM 808 C CA . ASN A 1 106 ? 20.652 0.093 -36.365 1.00 85.31 106 ASN A CA 1
ATOM 809 C C . ASN A 1 106 ? 19.655 -0.678 -35.478 1.00 85.31 106 ASN A C 1
ATOM 811 O O . ASN A 1 106 ? 18.483 -0.801 -35.834 1.00 85.31 106 ASN A O 1
ATOM 815 N N . MET A 1 107 ? 20.092 -1.194 -34.323 1.00 82.88 107 MET A N 1
ATOM 816 C CA . MET A 1 107 ? 19.238 -1.938 -33.388 1.00 82.88 107 MET A CA 1
ATOM 817 C C . MET A 1 107 ? 18.378 -1.037 -32.500 1.00 82.88 107 MET A C 1
ATOM 819 O O . MET A 1 107 ? 17.326 -1.478 -32.046 1.00 82.88 107 MET A O 1
ATOM 823 N N . VAL A 1 108 ? 18.783 0.216 -32.267 1.00 84.00 108 VAL A N 1
ATOM 824 C CA . VAL A 1 108 ? 18.117 1.115 -31.306 1.00 84.00 108 VAL A CA 1
ATOM 825 C C . VAL A 1 108 ? 16.636 1.352 -31.625 1.00 84.00 108 VAL A C 1
ATOM 827 O O . VAL A 1 108 ? 15.817 1.476 -30.719 1.00 84.00 108 VAL A O 1
ATOM 830 N N . MET A 1 109 ? 16.270 1.371 -32.908 1.00 78.44 109 MET A N 1
ATOM 831 C CA . MET A 1 109 ? 14.887 1.588 -33.348 1.00 78.44 109 MET A CA 1
ATOM 832 C C . MET A 1 109 ? 14.022 0.315 -33.269 1.00 78.44 109 MET A C 1
ATOM 834 O O . MET A 1 109 ? 12.801 0.384 -33.419 1.00 78.44 109 MET A O 1
ATOM 838 N N . MET A 1 110 ? 14.623 -0.855 -33.020 1.00 79.06 110 MET A N 1
ATOM 839 C CA . MET A 1 110 ? 13.953 -2.159 -32.970 1.00 79.06 110 MET A CA 1
ATOM 840 C C . MET A 1 110 ? 14.170 -2.850 -31.616 1.00 79.06 110 MET A C 1
ATOM 842 O O . MET A 1 110 ? 15.038 -3.704 -31.461 1.00 79.06 110 MET A O 1
ATOM 846 N N . HIS A 1 111 ? 13.313 -2.519 -30.649 1.00 80.00 111 HIS A N 1
ATOM 847 C CA . HIS A 1 111 ? 13.394 -2.995 -29.261 1.00 80.00 111 HIS A CA 1
ATOM 848 C C . HIS A 1 111 ? 13.153 -4.503 -29.086 1.00 80.00 111 HIS A C 1
ATOM 850 O O . HIS A 1 111 ? 13.733 -5.129 -28.204 1.00 80.00 111 HIS A O 1
ATOM 856 N N . VAL A 1 112 ? 12.278 -5.096 -29.904 1.00 85.81 112 VAL A N 1
ATOM 857 C CA . VAL A 1 112 ? 11.943 -6.524 -29.844 1.00 85.81 112 VAL A CA 1
ATOM 858 C C . VAL A 1 112 ? 12.032 -7.104 -31.243 1.00 85.81 112 VAL A C 1
ATOM 860 O O . VAL A 1 112 ? 11.365 -6.639 -32.166 1.00 85.81 112 VAL A O 1
ATOM 863 N N . GLN A 1 113 ? 12.843 -8.148 -31.395 1.00 82.81 113 GLN A N 1
ATOM 864 C CA . GLN A 1 113 ? 13.021 -8.845 -32.660 1.00 82.81 113 GLN A CA 1
ATOM 865 C C . GLN A 1 113 ? 12.473 -10.272 -32.569 1.00 82.81 113 GLN A C 1
ATOM 867 O O . GLN A 1 113 ? 12.994 -11.105 -31.833 1.00 82.81 113 GLN A O 1
ATOM 872 N N . GLY A 1 114 ? 11.443 -10.578 -33.358 1.00 83.81 114 GLY A N 1
ATOM 873 C CA . GLY A 1 114 ? 10.927 -11.941 -33.509 1.00 83.81 114 GLY A CA 1
ATOM 874 C C . GLY A 1 114 ? 11.711 -12.748 -34.548 1.00 83.81 114 GLY A C 1
ATOM 875 O O . GLY A 1 114 ? 12.200 -12.193 -35.534 1.00 83.81 114 GLY A O 1
ATOM 876 N N . TYR A 1 115 ? 11.822 -14.062 -34.350 1.00 82.38 115 TYR A N 1
ATOM 877 C CA . TYR A 1 115 ? 12.341 -15.014 -35.341 1.00 82.38 115 TYR A CA 1
ATOM 878 C C . TYR A 1 115 ? 11.215 -15.961 -35.758 1.00 82.38 115 TYR A C 1
ATOM 880 O O . TYR A 1 115 ? 10.483 -16.459 -34.905 1.00 82.38 115 TYR A O 1
ATOM 888 N N . ALA A 1 116 ? 11.056 -16.192 -37.063 1.00 82.69 116 ALA A N 1
ATOM 889 C CA . ALA A 1 116 ? 10.044 -17.117 -37.561 1.00 82.69 116 ALA A CA 1
ATOM 890 C C . ALA A 1 116 ? 10.404 -18.567 -37.195 1.00 82.69 116 ALA A C 1
ATOM 892 O O . ALA A 1 116 ? 11.582 -18.927 -37.113 1.00 82.69 116 ALA A O 1
ATOM 893 N N . ALA A 1 117 ? 9.389 -19.414 -37.008 1.00 81.31 117 ALA A N 1
ATOM 894 C CA . ALA A 1 117 ? 9.594 -20.836 -36.748 1.00 81.31 117 ALA A CA 1
ATOM 895 C C . ALA 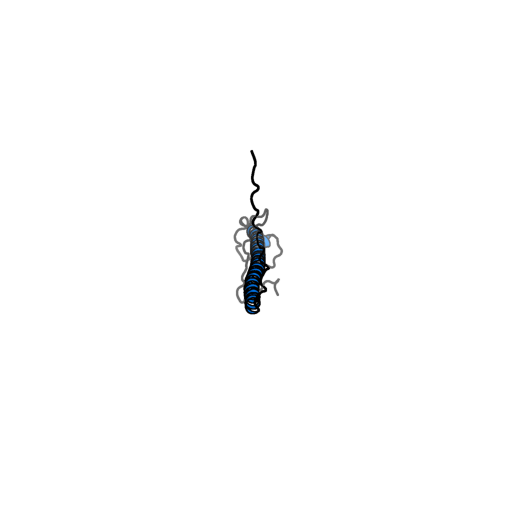A 1 117 ? 10.388 -21.483 -37.900 1.00 81.31 117 ALA A C 1
ATOM 897 O O . ALA A 1 117 ? 10.033 -21.327 -39.065 1.00 81.31 117 ALA A O 1
ATOM 898 N N . GLY A 1 118 ? 11.481 -22.178 -37.569 1.00 79.25 118 GLY A N 1
ATOM 899 C CA . GLY A 1 118 ? 12.386 -22.795 -38.549 1.00 79.25 118 GLY A CA 1
ATOM 900 C C . GLY A 1 118 ? 13.496 -21.884 -39.092 1.00 79.25 118 GLY A C 1
ATOM 901 O O . GLY A 1 118 ? 14.331 -22.358 -39.857 1.00 79.25 118 GLY A O 1
ATOM 902 N N . SER A 1 119 ? 13.556 -20.606 -38.694 1.00 82.00 119 SER A N 1
ATOM 903 C CA . SER A 1 119 ? 14.725 -19.757 -38.969 1.00 82.00 119 SER A CA 1
ATOM 904 C C . SER A 1 119 ? 15.941 -20.212 -38.158 1.00 82.00 119 SER A C 1
ATOM 906 O O . SER A 1 119 ? 15.802 -20.647 -37.013 1.00 82.00 119 SER A O 1
ATOM 908 N N . VAL A 1 120 ? 17.139 -20.072 -38.736 1.00 81.94 120 VAL A N 1
ATOM 909 C CA . VAL A 1 120 ? 18.405 -20.274 -38.015 1.00 81.94 120 VAL A CA 1
ATOM 910 C C . VAL A 1 120 ? 18.432 -19.317 -36.822 1.00 81.94 120 VAL A C 1
ATOM 912 O O . VAL A 1 120 ? 18.261 -18.107 -36.989 1.00 81.94 120 VAL A O 1
ATOM 915 N N . LYS A 1 121 ? 18.585 -19.866 -35.611 1.00 81.44 121 LYS A N 1
ATOM 916 C CA . LYS A 1 121 ? 18.736 -19.061 -34.395 1.00 81.44 121 LYS A CA 1
ATOM 917 C C . LYS A 1 121 ? 20.020 -18.221 -34.488 1.00 81.44 121 LYS A C 1
ATOM 919 O O . LYS A 1 121 ? 20.990 -18.688 -35.085 1.00 81.44 121 LYS A O 1
ATOM 924 N N . PRO A 1 122 ? 20.059 -17.027 -33.876 1.00 85.06 122 PRO A N 1
ATOM 925 C CA . PRO A 1 122 ? 21.294 -16.258 -33.767 1.00 85.06 122 PRO A CA 1
ATOM 926 C C . PRO A 1 122 ? 22.415 -17.086 -33.129 1.00 85.06 122 PRO A C 1
ATOM 928 O O . PRO A 1 122 ? 22.179 -17.800 -32.159 1.00 85.06 122 PRO A O 1
ATOM 931 N N . SER A 1 123 ? 23.642 -16.975 -33.636 1.00 84.38 123 SER A N 1
ATOM 932 C CA . SER A 1 123 ? 24.796 -17.763 -33.165 1.00 84.38 123 SER A CA 1
ATOM 933 C C . SER A 1 123 ? 25.167 -17.517 -31.694 1.00 84.38 123 SER A C 1
ATOM 935 O O . SER A 1 123 ? 25.823 -18.347 -31.071 1.00 84.38 123 SER A O 1
ATOM 937 N N . CYS A 1 124 ? 24.730 -16.391 -31.134 1.00 86.56 124 CYS A N 1
ATOM 938 C CA . CYS A 1 124 ? 24.960 -15.956 -29.762 1.00 86.56 124 CYS A CA 1
ATOM 939 C C . CYS A 1 124 ? 23.893 -16.435 -28.760 1.00 86.56 124 CYS A C 1
ATOM 941 O O . CYS A 1 124 ? 24.012 -16.138 -27.573 1.00 86.56 124 CYS A O 1
ATOM 943 N N . ILE A 1 125 ? 22.868 -17.178 -29.199 1.00 80.94 125 ILE A N 1
ATOM 944 C CA . ILE A 1 125 ? 21.874 -17.799 -28.314 1.00 80.94 125 ILE A CA 1
ATOM 945 C C . ILE A 1 125 ? 21.804 -19.305 -28.619 1.00 80.94 125 ILE A C 1
ATOM 947 O O . ILE A 1 125 ? 21.342 -19.718 -29.681 1.00 80.94 125 ILE A O 1
ATOM 951 N N . SER A 1 126 ? 22.342 -20.132 -27.713 1.00 72.88 126 SER A N 1
ATOM 952 C CA . SER A 1 126 ? 22.276 -21.606 -27.808 1.00 72.88 126 SER A CA 1
ATOM 953 C C . SER A 1 126 ? 20.848 -22.126 -27.610 1.00 72.88 126 SER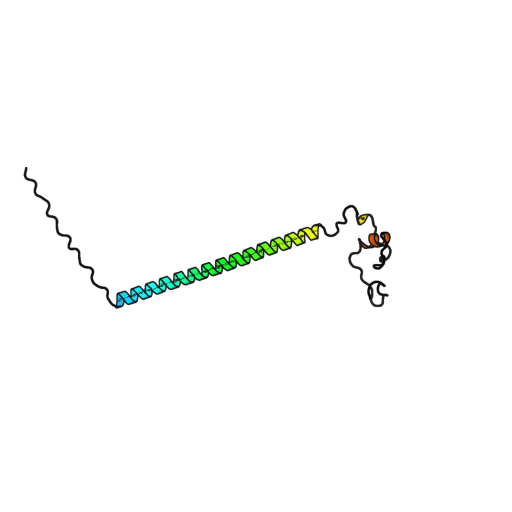 A C 1
ATOM 955 O O . SER A 1 126 ? 20.163 -21.640 -26.686 1.00 72.88 126 SER A O 1
#

Secondary structure (DSSP, 8-state):
--PPPP-------PPPPPPPHHHHHHHHHHHHHHHHHHHHHHHHHHHHHHHHHHHHHHHHHHHHHHHHHHHHHHHTT--TT--GGGSPPPSS---TT---HHHHHHHTT-S-----TTSPPPTT--

pLDDT: mean 88.1, std 9.84, range [48.72, 98.56]

Radius of gyration: 43.99 Å; chains: 1; bounding box: 64×73×118 Å